Protein AF-A0A7C6PDA9-F1 (afdb_monomer)

Solvent-accessible surface area (backbone atoms only — not comparable to full-atom values): 6106 Å² total; per-residue (Å²): 134,85,78,78,79,72,59,86,49,81,89,54,72,70,43,47,36,70,55,48,56,48,51,52,52,51,43,54,51,52,50,42,50,53,52,50,42,38,64,73,62,80,42,56,64,84,80,45,45,65,60,51,52,50,44,51,53,52,53,59,53,45,53,63,38,48,73,34,16,44,62,87,69,69,59,66,72,59,48,54,53,50,51,53,52,50,52,52,52,50,51,51,40,54,51,52,51,52,52,44,52,53,64,72,74,107

Radius of gyration: 17.02 Å; Cα contacts (8 Å, |Δi|>4): 72; chains: 1; bounding box: 34×30×56 Å

Structure (mmCIF, N/CA/C/O backbone):
data_AF-A0A7C6PDA9-F1
#
_entry.id   AF-A0A7C6PDA9-F1
#
loop_
_atom_site.group_PDB
_atom_site.id
_atom_site.type_symbol
_atom_site.label_atom_id
_atom_site.label_alt_id
_atom_site.label_comp_id
_atom_site.label_asym_id
_atom_site.label_entity_id
_atom_site.label_seq_id
_atom_site.pdbx_PDB_ins_code
_atom_site.Cartn_x
_atom_site.Cartn_y
_atom_site.Cartn_z
_atom_site.occupancy
_atom_site.B_iso_or_equiv
_atom_site.auth_seq_id
_atom_site.auth_comp_id
_atom_site.auth_asym_id
_atom_site.auth_atom_id
_atom_site.pdbx_PDB_model_num
ATOM 1 N N . MET A 1 1 ? 16.599 -8.391 -31.539 1.00 40.00 1 MET A N 1
ATOM 2 C CA . MET A 1 1 ? 17.280 -8.622 -30.251 1.00 40.00 1 MET A CA 1
ATOM 3 C C . MET A 1 1 ? 16.289 -9.372 -29.381 1.00 40.00 1 MET A C 1
ATOM 5 O O . MET A 1 1 ? 15.285 -8.801 -28.984 1.00 40.00 1 MET A O 1
ATOM 9 N N . ASN A 1 2 ? 16.441 -10.694 -29.310 1.00 39.91 2 ASN A N 1
ATOM 10 C CA . ASN A 1 2 ? 15.470 -11.579 -28.675 1.00 39.91 2 ASN A CA 1
ATOM 11 C C . ASN A 1 2 ? 15.791 -11.590 -27.177 1.00 39.91 2 ASN A C 1
ATOM 13 O O . ASN A 1 2 ? 16.662 -12.345 -26.746 1.00 39.91 2 ASN A O 1
ATOM 17 N N . ASP A 1 3 ? 15.168 -10.695 -26.407 1.00 49.50 3 ASP A N 1
ATOM 18 C CA . ASP A 1 3 ? 15.272 -10.725 -24.950 1.00 49.50 3 ASP A CA 1
ATOM 19 C C . ASP A 1 3 ? 14.641 -12.030 -24.474 1.00 49.50 3 ASP A C 1
ATOM 21 O O . ASP A 1 3 ? 13.420 -12.169 -24.379 1.00 49.50 3 ASP A O 1
ATOM 25 N N . SER A 1 4 ? 15.486 -13.030 -24.223 1.00 55.69 4 SER A N 1
ATOM 26 C CA . SER A 1 4 ? 15.079 -14.279 -23.591 1.00 55.69 4 SER A CA 1
ATOM 27 C C . SER A 1 4 ? 14.707 -13.982 -22.137 1.00 55.69 4 SER A C 1
ATOM 29 O O . SER A 1 4 ? 15.483 -14.179 -21.207 1.00 55.69 4 SER A O 1
ATOM 31 N N . PHE A 1 5 ? 13.510 -13.428 -21.934 1.00 60.88 5 PHE A N 1
ATOM 32 C CA . PHE A 1 5 ? 12.961 -13.172 -20.614 1.00 60.88 5 PHE A CA 1
ATOM 33 C C . PHE A 1 5 ? 12.737 -14.511 -19.910 1.00 60.88 5 PHE A C 1
ATOM 35 O O . PHE A 1 5 ? 11.689 -15.151 -20.027 1.00 60.88 5 PHE A O 1
ATOM 42 N N . GLN A 1 6 ? 13.756 -14.962 -19.186 1.00 63.25 6 GLN A N 1
ATOM 43 C CA . GLN A 1 6 ? 13.636 -16.080 -18.273 1.00 63.25 6 GLN A CA 1
ATOM 44 C C . GLN A 1 6 ? 12.929 -15.577 -17.020 1.00 63.25 6 GLN A C 1
ATOM 46 O O . GLN A 1 6 ? 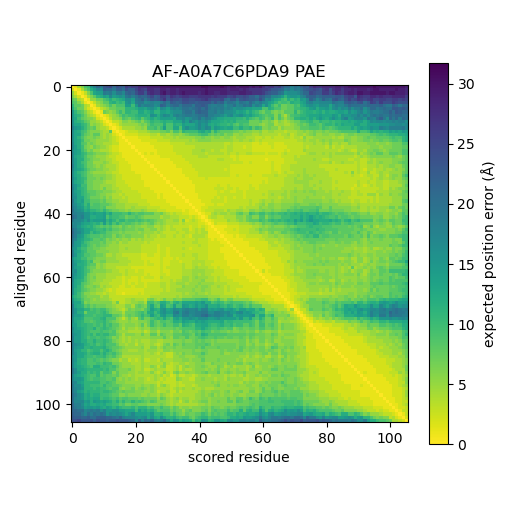13.487 -14.820 -16.227 1.00 63.25 6 GLN A O 1
ATOM 51 N N . ARG A 1 7 ? 11.666 -15.986 -16.866 1.00 64.81 7 ARG A N 1
ATOM 52 C CA . ARG A 1 7 ? 10.893 -15.736 -15.648 1.00 64.81 7 ARG A CA 1
ATOM 53 C C . ARG A 1 7 ? 11.652 -16.315 -14.452 1.00 64.81 7 ARG A C 1
ATOM 55 O O . ARG A 1 7 ? 11.885 -17.526 -14.457 1.00 64.81 7 ARG A O 1
ATOM 62 N N . PRO A 1 8 ? 11.981 -15.509 -13.426 1.00 69.25 8 PRO A N 1
ATOM 63 C CA . PRO A 1 8 ? 12.633 -16.029 -12.230 1.00 69.25 8 PRO A CA 1
ATOM 64 C C . PRO A 1 8 ? 11.781 -17.095 -11.528 1.00 69.25 8 PRO A C 1
ATOM 66 O O . PRO A 1 8 ? 12.324 -18.022 -10.937 1.00 69.25 8 PRO A O 1
ATOM 69 N N . ILE A 1 9 ? 10.447 -17.005 -11.629 1.00 73.94 9 ILE A N 1
ATOM 70 C CA . ILE A 1 9 ? 9.516 -17.972 -11.037 1.00 73.94 9 ILE A CA 1
ATOM 71 C C . ILE A 1 9 ? 8.524 -18.429 -12.115 1.00 73.94 9 ILE A C 1
ATOM 73 O O . ILE A 1 9 ? 7.590 -17.708 -12.467 1.00 73.94 9 ILE A O 1
ATOM 77 N N . ARG A 1 10 ? 8.712 -19.646 -12.649 1.00 73.06 10 ARG A N 1
ATOM 78 C CA . ARG A 1 10 ? 7.893 -20.190 -13.757 1.00 73.06 10 ARG A CA 1
ATOM 79 C C . ARG A 1 10 ? 6.406 -20.342 -13.423 1.00 73.06 10 ARG A C 1
ATOM 81 O O . ARG A 1 10 ? 5.584 -20.214 -14.324 1.00 73.06 10 ARG A O 1
ATOM 88 N N . PHE A 1 11 ? 6.072 -20.593 -12.157 1.00 74.94 11 PHE A N 1
ATOM 89 C CA . PHE A 1 11 ? 4.694 -20.823 -11.706 1.00 74.94 11 PHE A CA 1
ATOM 90 C C . PHE A 1 11 ? 3.888 -19.536 -11.491 1.00 74.94 11 PHE A C 1
ATOM 92 O O . PHE A 1 11 ? 2.666 -19.597 -11.388 1.00 74.94 11 PHE A O 1
ATOM 99 N N . LEU A 1 12 ? 4.541 -18.369 -11.432 1.00 75.75 12 LEU A N 1
ATOM 100 C CA . LEU A 1 12 ? 3.841 -17.098 -11.266 1.00 75.75 12 LEU A CA 1
ATOM 101 C C . LEU A 1 12 ? 3.441 -16.510 -12.626 1.00 75.75 12 LEU A C 1
ATOM 103 O O . LEU A 1 12 ? 4.233 -16.547 -13.582 1.00 75.75 12 LEU A O 1
ATOM 107 N N . PRO A 1 13 ? 2.240 -15.911 -12.729 1.00 77.19 13 PRO A N 1
ATOM 108 C CA . PRO A 1 13 ? 1.863 -15.171 -13.920 1.00 77.19 13 PRO A CA 1
ATOM 109 C C . PRO A 1 13 ? 2.813 -13.983 -14.106 1.00 77.19 13 PRO A C 1
ATOM 111 O O . PRO A 1 13 ? 3.243 -13.343 -13.143 1.00 77.19 13 PRO A O 1
ATOM 114 N N . SER A 1 14 ? 3.163 -13.693 -15.359 1.00 79.31 14 SER A N 1
ATOM 115 C CA . SER A 1 14 ? 3.900 -12.474 -15.686 1.00 79.31 14 SER A CA 1
ATOM 116 C C . SER A 1 14 ? 2.886 -11.360 -15.918 1.00 79.31 14 SER A C 1
ATOM 118 O O . SER A 1 14 ? 2.138 -11.379 -16.895 1.00 79.31 14 SER A O 1
ATOM 120 N N . LEU A 1 15 ? 2.818 -10.421 -14.977 1.00 83.19 15 LEU A N 1
ATOM 121 C CA . LEU A 1 15 ? 1.971 -9.236 -15.078 1.00 83.19 15 LEU A CA 1
ATOM 122 C C . LEU A 1 15 ? 2.773 -8.056 -15.627 1.00 83.19 15 LEU A C 1
ATOM 124 O O . LEU A 1 15 ? 4.001 -8.012 -15.527 1.00 83.19 15 LEU A O 1
ATOM 128 N N . LYS A 1 16 ? 2.077 -7.055 -16.175 1.00 84.62 16 LYS A N 1
ATOM 129 C CA . LYS A 1 16 ? 2.728 -5.797 -16.551 1.00 84.62 16 LYS A CA 1
ATOM 130 C C . LYS A 1 16 ? 3.254 -5.105 -15.294 1.00 84.62 16 LYS A C 1
ATOM 132 O O . LYS A 1 16 ? 2.504 -4.937 -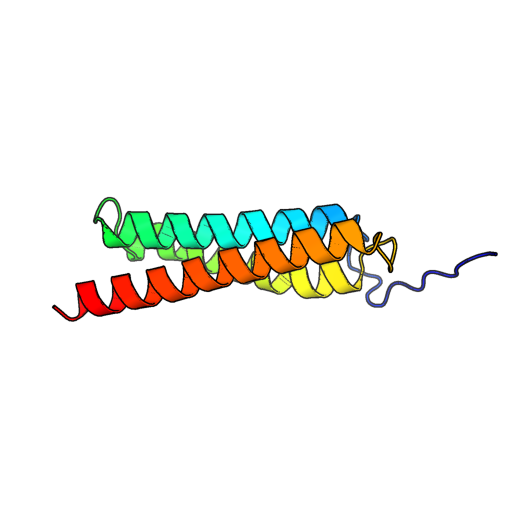14.333 1.00 84.62 16 LYS A O 1
ATOM 137 N N . LYS A 1 17 ? 4.506 -4.639 -15.305 1.00 82.69 17 LYS A N 1
ATOM 138 C CA . LYS A 1 17 ? 5.138 -3.994 -14.133 1.00 82.69 17 LYS A CA 1
ATOM 139 C C . LYS A 1 17 ? 4.329 -2.808 -13.600 1.00 82.69 17 LYS A C 1
ATOM 141 O O . LYS A 1 17 ? 4.115 -2.680 -12.398 1.00 82.69 17 LYS A O 1
ATOM 146 N N . LYS A 1 18 ? 3.765 -2.011 -14.513 1.00 83.25 18 LYS A N 1
ATOM 147 C CA . LYS A 1 18 ? 2.836 -0.910 -14.210 1.00 83.25 18 LYS A CA 1
ATOM 148 C C . LYS A 1 18 ? 1.580 -1.371 -13.460 1.00 83.25 18 LYS A C 1
ATOM 150 O O . LYS A 1 18 ? 1.137 -0.687 -12.544 1.00 83.25 18 LYS A O 1
ATOM 155 N N . THR A 1 19 ? 1.036 -2.538 -13.807 1.00 87.19 19 THR A N 1
ATOM 156 C CA . THR A 1 19 ? -0.112 -3.133 -13.109 1.00 87.19 19 THR A CA 1
ATOM 157 C C . THR A 1 19 ? 0.263 -3.529 -11.687 1.00 87.19 19 THR A C 1
ATOM 159 O O . THR A 1 19 ? -0.466 -3.193 -10.763 1.00 87.19 19 THR A O 1
ATOM 162 N N . VAL A 1 20 ? 1.420 -4.170 -11.487 1.00 87.56 20 VAL A N 1
ATOM 163 C CA . VAL A 1 20 ? 1.873 -4.573 -10.143 1.00 87.56 20 VAL A CA 1
ATOM 164 C C . VAL A 1 20 ? 2.110 -3.354 -9.244 1.00 87.56 20 VAL A C 1
ATOM 166 O O . VAL A 1 20 ? 1.684 -3.343 -8.095 1.00 87.56 20 VAL A O 1
ATOM 169 N N . ILE A 1 21 ? 2.703 -2.285 -9.781 1.00 86.75 21 ILE A N 1
ATOM 170 C CA . ILE A 1 21 ? 2.852 -0.998 -9.079 1.00 86.75 21 ILE A CA 1
ATOM 171 C C . ILE A 1 21 ? 1.490 -0.388 -8.713 1.00 86.75 21 ILE A C 1
ATOM 173 O O . ILE A 1 21 ? 1.328 0.161 -7.622 1.00 86.75 21 ILE A O 1
ATOM 177 N N . GLY A 1 22 ? 0.507 -0.470 -9.612 1.00 87.69 22 GLY A N 1
ATOM 178 C CA . GLY A 1 22 ? -0.862 -0.039 -9.328 1.00 87.69 22 GLY A CA 1
ATOM 179 C C . GLY A 1 22 ? -1.483 -0.832 -8.177 1.00 87.69 22 GLY A C 1
ATOM 180 O O . GLY A 1 22 ? -2.059 -0.242 -7.269 1.00 87.69 22 GLY A O 1
ATOM 181 N N . LEU A 1 23 ? -1.289 -2.153 -8.157 1.00 89.62 23 LEU A N 1
ATOM 182 C CA . LEU A 1 23 ? -1.755 -3.008 -7.064 1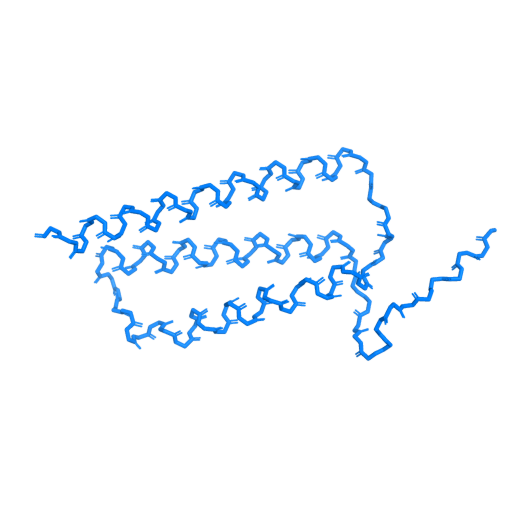.00 89.62 23 LEU A CA 1
ATOM 183 C C . LEU A 1 23 ? -1.091 -2.649 -5.727 1.00 89.62 23 LEU A C 1
ATOM 185 O O . LEU A 1 23 ? -1.784 -2.619 -4.714 1.00 89.62 23 LEU A O 1
ATOM 189 N N . PHE A 1 24 ? 0.200 -2.293 -5.716 1.00 87.75 24 PHE A N 1
ATOM 190 C CA . PHE A 1 24 ? 0.860 -1.790 -4.503 1.00 87.75 24 PHE A CA 1
ATOM 191 C C . PHE A 1 24 ? 0.160 -0.548 -3.944 1.00 87.75 24 PHE A C 1
ATOM 193 O O . PHE A 1 24 ? -0.074 -0.469 -2.741 1.00 87.75 24 PHE A O 1
ATOM 200 N N . HIS A 1 25 ? -0.224 0.398 -4.805 1.00 89.06 25 HIS A N 1
ATOM 201 C CA . HIS A 1 25 ? -0.964 1.582 -4.366 1.00 89.06 25 HIS A CA 1
ATOM 202 C C . HIS A 1 25 ? -2.319 1.217 -3.769 1.00 89.06 25 HIS A C 1
ATOM 204 O O . HIS A 1 25 ? -2.663 1.716 -2.703 1.00 89.06 25 HIS A O 1
ATOM 210 N N . VAL A 1 26 ? -3.072 0.337 -4.434 1.00 91.75 26 VAL A N 1
ATOM 211 C CA . VAL A 1 26 ? -4.387 -0.107 -3.952 1.00 91.75 26 VAL A CA 1
ATOM 212 C C . VAL A 1 26 ? -4.266 -0.764 -2.577 1.00 91.75 26 VAL A C 1
ATOM 214 O O . VAL A 1 26 ? -5.039 -0.434 -1.684 1.00 91.75 26 VAL A O 1
ATOM 217 N N . VAL A 1 27 ? -3.268 -1.630 -2.376 1.00 92.00 27 VAL A N 1
ATOM 218 C CA . VAL A 1 27 ? -3.009 -2.285 -1.084 1.00 92.00 27 VAL A CA 1
ATOM 219 C C . VAL A 1 27 ? -2.674 -1.264 0.005 1.00 92.00 27 VAL A C 1
ATOM 221 O O . VAL A 1 27 ? -3.259 -1.319 1.084 1.00 92.00 27 VAL A O 1
ATOM 224 N N . ILE A 1 28 ? -1.781 -0.306 -0.269 1.00 89.69 28 ILE A N 1
ATOM 225 C CA . ILE A 1 28 ? -1.411 0.723 0.715 1.00 89.69 28 ILE A CA 1
ATOM 226 C C . ILE A 1 28 ? -2.631 1.570 1.099 1.00 89.69 28 ILE A C 1
ATOM 228 O O . ILE A 1 28 ? -2.884 1.778 2.284 1.00 89.69 28 ILE A O 1
ATOM 232 N N . TRP A 1 29 ? -3.427 2.014 0.124 1.00 91.25 29 TRP A N 1
ATOM 233 C CA . TRP A 1 29 ? -4.637 2.793 0.395 1.00 91.25 29 TRP A CA 1
ATOM 234 C C . TRP A 1 29 ? -5.702 1.994 1.146 1.00 91.25 29 TRP A C 1
ATOM 236 O O . TRP A 1 29 ? -6.319 2.530 2.063 1.00 91.25 29 TRP A O 1
ATOM 246 N N . ALA A 1 30 ? -5.883 0.712 0.820 1.00 91.31 30 ALA A N 1
ATOM 247 C CA . ALA A 1 30 ? -6.789 -0.165 1.554 1.00 91.31 30 ALA A CA 1
ATOM 248 C C . ALA A 1 30 ? -6.385 -0.281 3.034 1.00 91.31 30 ALA A C 1
ATOM 250 O O . ALA A 1 30 ? -7.246 -0.198 3.910 1.00 91.31 30 ALA A O 1
ATOM 251 N N . LEU A 1 31 ? -5.083 -0.394 3.325 1.00 89.88 31 LEU A N 1
ATOM 252 C CA . LEU A 1 31 ? -4.572 -0.394 4.699 1.00 89.88 31 LEU A CA 1
ATOM 253 C C . LEU A 1 31 ? -4.820 0.945 5.405 1.00 89.88 31 LEU A C 1
ATOM 255 O O . LEU A 1 31 ? -5.318 0.944 6.528 1.00 89.88 31 LEU A O 1
ATOM 259 N N . ILE A 1 32 ? -4.535 2.076 4.748 1.00 89.69 32 ILE A N 1
ATOM 260 C CA . ILE A 1 32 ? -4.782 3.416 5.310 1.00 89.69 32 ILE A CA 1
ATOM 261 C C . ILE A 1 32 ? -6.259 3.578 5.683 1.00 89.69 32 ILE A C 1
ATOM 263 O O . ILE A 1 32 ? -6.568 3.963 6.808 1.00 89.69 32 ILE A O 1
ATOM 267 N N . VAL A 1 33 ? -7.171 3.255 4.762 1.00 90.81 33 VAL A N 1
ATOM 268 C CA . VAL A 1 33 ? -8.620 3.354 4.989 1.00 90.81 33 VAL A CA 1
ATOM 269 C C . VAL A 1 33 ? -9.051 2.425 6.120 1.00 90.81 33 VAL A C 1
ATOM 271 O O . VAL A 1 33 ? -9.784 2.839 7.012 1.00 90.81 33 VAL A O 1
ATOM 274 N N . SER A 1 34 ? -8.560 1.187 6.132 1.00 88.25 34 SER A N 1
ATOM 275 C CA . SER A 1 34 ? -8.883 0.216 7.176 1.00 88.25 34 SER A CA 1
ATOM 276 C C . SER A 1 34 ? -8.458 0.694 8.572 1.00 88.25 34 SER A C 1
ATOM 278 O O . SER A 1 34 ? -9.241 0.604 9.522 1.00 88.25 34 SER A O 1
ATOM 280 N N . ILE A 1 35 ? -7.252 1.258 8.698 1.00 87.19 35 ILE A N 1
ATOM 281 C CA . ILE A 1 35 ? -6.757 1.847 9.949 1.00 87.19 35 ILE A CA 1
ATOM 282 C C . ILE A 1 35 ? -7.605 3.058 10.336 1.00 87.19 35 ILE A C 1
ATOM 284 O O . ILE A 1 35 ? -8.063 3.131 11.473 1.00 87.19 35 ILE A O 1
ATOM 288 N N . ALA A 1 36 ? -7.872 3.964 9.393 1.00 87.25 36 ALA A N 1
ATOM 289 C CA . ALA A 1 36 ? -8.645 5.175 9.643 1.00 87.25 36 ALA A CA 1
ATOM 290 C C . ALA A 1 36 ? -10.055 4.863 10.161 1.00 87.25 36 ALA A C 1
ATOM 292 O O . ALA A 1 36 ? -10.448 5.396 11.193 1.00 87.25 36 ALA A O 1
ATOM 293 N N . ILE A 1 37 ? -10.787 3.959 9.497 1.00 89.12 37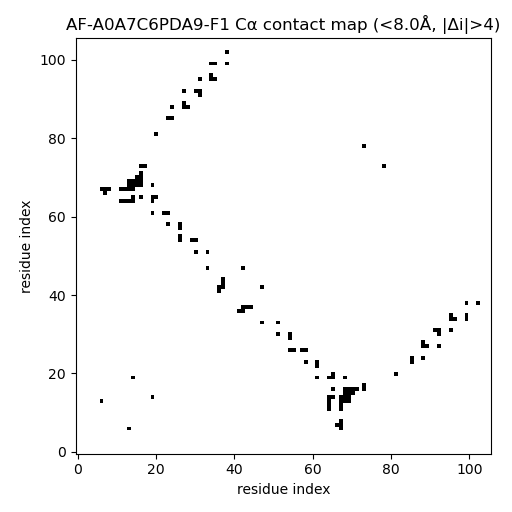 ILE A N 1
ATOM 294 C CA . ILE A 1 37 ? -12.151 3.567 9.888 1.00 89.12 37 ILE A CA 1
ATOM 295 C C . ILE A 1 37 ? -12.158 2.903 11.279 1.00 89.12 37 ILE A C 1
ATOM 297 O O . ILE A 1 37 ? -13.076 3.123 12.071 1.00 89.12 37 ILE A O 1
ATOM 301 N N . THR A 1 38 ? -11.117 2.133 11.606 1.00 86.75 38 THR A N 1
ATOM 302 C CA . THR A 1 38 ? -10.967 1.536 12.943 1.00 86.75 38 THR A CA 1
ATOM 303 C C . THR A 1 38 ? -10.662 2.590 14.003 1.00 86.75 38 THR A C 1
ATOM 305 O O . THR A 1 38 ? -11.193 2.522 15.107 1.00 86.75 38 THR A O 1
ATOM 308 N N . ALA A 1 39 ? -9.823 3.574 13.677 1.00 84.69 39 ALA A N 1
ATOM 309 C CA . ALA A 1 39 ? -9.436 4.643 14.592 1.00 84.69 39 ALA A CA 1
ATOM 310 C C . ALA A 1 39 ? -10.612 5.566 14.948 1.00 84.69 39 ALA A C 1
ATOM 312 O O . ALA A 1 39 ? -10.727 5.981 16.095 1.00 84.69 39 ALA A O 1
ATOM 313 N N . ILE A 1 40 ? -11.515 5.841 14.000 1.00 86.50 40 ILE A N 1
ATOM 314 C CA . ILE A 1 40 ? -12.733 6.638 14.242 1.00 86.50 40 ILE A CA 1
ATOM 315 C C . ILE A 1 40 ? -13.878 5.833 14.880 1.00 86.50 40 ILE A C 1
ATOM 317 O O . ILE A 1 40 ? -14.963 6.370 15.081 1.00 86.50 40 ILE A O 1
ATOM 321 N N . GLY A 1 41 ? -13.672 4.543 15.166 1.00 83.31 41 GLY A N 1
ATOM 322 C CA . GLY A 1 41 ? -14.659 3.698 15.842 1.00 83.31 41 GLY A CA 1
ATOM 323 C C . GLY A 1 41 ? -15.852 3.263 14.984 1.00 83.31 41 GLY A C 1
ATOM 324 O O . GLY A 1 41 ? -16.823 2.746 15.527 1.00 83.31 41 GLY A O 1
ATOM 325 N N . VAL A 1 42 ? -15.798 3.429 13.656 1.00 87.12 42 VAL A N 1
ATOM 326 C CA . VAL A 1 42 ? -16.873 2.975 12.748 1.00 87.12 42 VAL A CA 1
ATOM 327 C C . VAL A 1 42 ? -16.940 1.444 12.677 1.00 87.12 42 VAL A C 1
ATOM 329 O O . VAL A 1 42 ? -18.011 0.875 12.492 1.00 87.12 42 VAL A O 1
ATOM 332 N N . THR A 1 43 ? -15.805 0.764 12.845 1.00 85.75 43 THR A N 1
ATOM 333 C CA . THR A 1 43 ? -15.721 -0.699 12.985 1.00 85.75 43 THR A CA 1
ATOM 334 C C . THR A 1 43 ? -14.647 -1.052 14.005 1.00 85.75 43 THR A C 1
ATOM 336 O O . THR A 1 43 ? -13.718 -0.278 14.239 1.00 85.75 43 THR A O 1
ATOM 339 N N . THR A 1 44 ? -14.737 -2.241 14.596 1.00 85.12 44 THR A N 1
ATOM 340 C CA . THR A 1 44 ? -13.702 -2.761 15.494 1.00 85.12 44 THR A CA 1
ATOM 341 C C . THR A 1 44 ? -12.661 -3.580 14.734 1.00 85.12 44 THR A C 1
ATOM 343 O O . THR A 1 44 ? -12.936 -4.161 13.684 1.00 85.12 44 THR A O 1
ATOM 346 N N . TYR A 1 45 ? -11.446 -3.675 15.284 1.00 82.44 45 TYR A N 1
ATOM 347 C CA . TYR A 1 45 ? -10.384 -4.494 14.687 1.00 82.44 45 TYR A CA 1
ATOM 348 C C . TYR A 1 45 ? -10.829 -5.948 14.466 1.00 82.44 45 TYR A C 1
ATOM 350 O O . TYR A 1 45 ? -10.516 -6.532 13.436 1.00 82.44 45 TYR A O 1
ATOM 358 N N . ASP A 1 46 ? -11.618 -6.520 15.379 1.00 87.50 46 ASP A N 1
ATOM 359 C CA . ASP A 1 46 ? -12.087 -7.901 15.254 1.00 87.50 46 ASP A CA 1
ATOM 360 C C . ASP A 1 46 ? -12.970 -8.148 14.027 1.00 87.50 46 ASP A C 1
ATOM 362 O O . ASP A 1 46 ? -12.937 -9.245 13.466 1.00 87.50 46 ASP A O 1
ATOM 366 N N . GLN A 1 47 ? -13.709 -7.134 13.575 1.00 87.12 47 GLN A N 1
ATOM 367 C CA . GLN A 1 47 ? -14.567 -7.227 12.393 1.00 87.12 47 GLN A CA 1
ATOM 368 C C . GLN A 1 47 ? -13.764 -7.172 11.089 1.00 87.12 47 GLN A C 1
ATOM 370 O O . GLN A 1 47 ? -14.127 -7.814 10.106 1.00 87.12 47 GLN A O 1
ATOM 375 N N . ILE A 1 48 ? -12.649 -6.440 11.079 1.00 88.00 48 ILE A N 1
ATOM 376 C CA . ILE A 1 48 ? -11.846 -6.202 9.871 1.00 88.00 48 ILE A CA 1
ATOM 377 C C . ILE A 1 48 ? -10.516 -6.959 9.848 1.00 88.00 48 ILE A C 1
ATOM 379 O O . ILE A 1 48 ? -9.816 -6.911 8.836 1.00 88.00 48 ILE A O 1
ATOM 383 N N . LYS A 1 49 ? -10.155 -7.681 10.920 1.00 86.94 49 LYS A N 1
ATOM 384 C CA . LYS A 1 49 ? -8.864 -8.378 11.034 1.00 86.94 49 LYS A CA 1
ATOM 385 C C . LYS A 1 49 ? -8.602 -9.288 9.844 1.00 86.94 49 LYS A C 1
ATOM 387 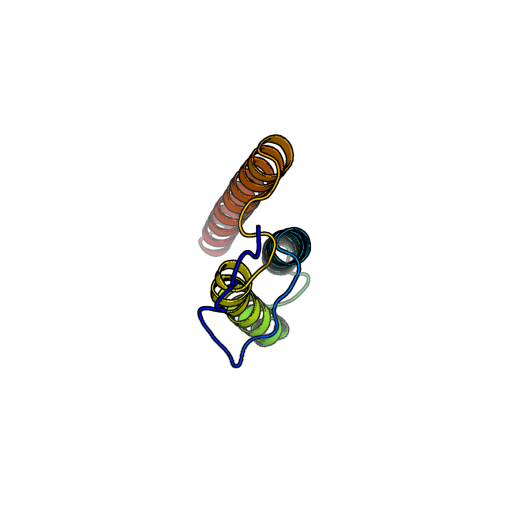O O . LYS A 1 49 ? -7.508 -9.265 9.298 1.00 86.94 49 LYS A O 1
ATOM 392 N N . ILE A 1 50 ? -9.610 -10.039 9.391 1.00 88.19 50 ILE A N 1
ATOM 393 C CA . ILE A 1 50 ? -9.481 -10.956 8.250 1.00 88.19 50 ILE A CA 1
ATOM 394 C C . ILE A 1 50 ? -9.135 -10.174 6.979 1.00 88.19 50 ILE A C 1
ATOM 396 O O . ILE A 1 50 ? -8.215 -10.549 6.259 1.00 88.19 50 ILE A O 1
ATOM 400 N N . ILE A 1 51 ? -9.819 -9.054 6.733 1.00 88.19 51 ILE A N 1
ATOM 401 C CA . ILE A 1 51 ? -9.566 -8.192 5.572 1.00 88.19 51 ILE A CA 1
ATOM 402 C C . ILE A 1 51 ? -8.152 -7.607 5.643 1.00 88.19 51 ILE A C 1
ATOM 404 O O . ILE A 1 51 ? -7.442 -7.609 4.637 1.00 88.19 51 ILE A O 1
ATOM 408 N N . GLN A 1 52 ? -7.704 -7.160 6.820 1.00 86.06 52 GLN A N 1
ATOM 409 C CA . GLN A 1 52 ? -6.333 -6.678 7.000 1.00 86.06 52 GLN A CA 1
ATOM 410 C C . GLN A 1 52 ? -5.299 -7.776 6.743 1.00 86.06 52 GLN A C 1
ATOM 412 O O . GLN A 1 52 ? -4.361 -7.552 5.983 1.00 86.06 52 GLN A O 1
ATOM 417 N N . TRP A 1 53 ? -5.488 -8.973 7.301 1.00 89.88 53 TRP A N 1
ATOM 418 C CA . TRP A 1 53 ? -4.596 -10.114 7.078 1.00 89.88 53 TRP A CA 1
ATOM 419 C C . TRP A 1 53 ? -4.518 -10.515 5.604 1.00 89.88 53 TRP A C 1
ATOM 421 O O . TRP A 1 53 ? -3.420 -10.710 5.083 1.00 89.88 53 TRP A O 1
ATOM 431 N N . ILE A 1 54 ? -5.656 -10.568 4.904 1.00 90.75 54 ILE A N 1
ATOM 432 C CA . ILE A 1 54 ? -5.694 -10.804 3.455 1.00 90.75 54 ILE A CA 1
ATOM 433 C C . ILE A 1 54 ? -4.932 -9.697 2.723 1.00 90.75 54 ILE A C 1
ATOM 435 O O . ILE A 1 54 ? -4.132 -9.989 1.841 1.00 90.75 54 ILE A O 1
ATOM 439 N N . THR A 1 55 ? -5.124 -8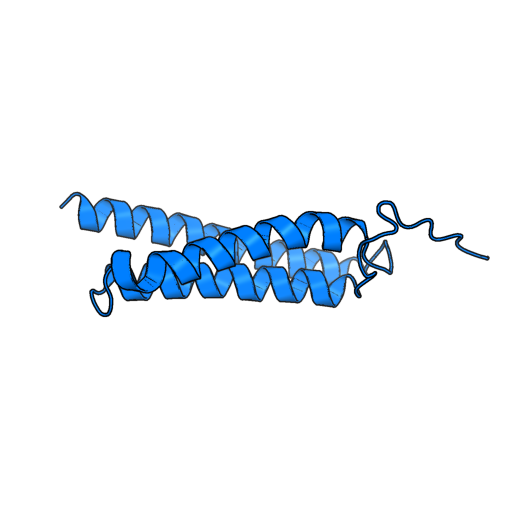.436 3.110 1.00 89.94 55 THR A N 1
ATOM 440 C CA . THR A 1 55 ? -4.446 -7.290 2.487 1.00 89.94 55 THR A CA 1
ATOM 441 C C . THR A 1 55 ? -2.927 -7.367 2.666 1.00 89.94 55 THR A C 1
ATOM 443 O O . THR A 1 55 ? -2.190 -7.146 1.704 1.00 89.94 55 THR A O 1
ATOM 446 N N . PHE A 1 56 ? -2.442 -7.759 3.849 1.00 88.25 56 PHE A N 1
ATOM 447 C CA . PHE A 1 56 ? -1.019 -8.018 4.087 1.00 88.25 56 PHE A CA 1
ATOM 448 C C . PHE A 1 56 ? -0.488 -9.170 3.233 1.00 88.25 56 PHE A C 1
ATOM 450 O O . PHE A 1 56 ? 0.575 -9.043 2.626 1.00 88.25 56 PHE A O 1
ATOM 457 N N . LEU A 1 57 ? -1.233 -10.274 3.145 1.00 90.00 57 LEU A N 1
ATOM 458 C CA . LEU A 1 57 ? -0.841 -11.443 2.360 1.00 90.00 57 LEU A CA 1
ATOM 459 C C . LEU A 1 57 ? -0.783 -11.116 0.861 1.00 90.00 57 LEU A C 1
ATOM 461 O O . LEU A 1 57 ? 0.184 -11.466 0.185 1.00 90.00 57 LEU A O 1
ATOM 465 N N . VAL A 1 58 ? -1.762 -10.365 0.351 1.00 90.38 58 VAL A N 1
ATOM 466 C CA . VAL A 1 58 ? -1.751 -9.826 -1.014 1.00 90.38 58 VAL A CA 1
ATOM 467 C C . VAL A 1 58 ? -0.545 -8.911 -1.212 1.00 90.38 58 VAL A C 1
ATOM 469 O O . VAL A 1 58 ? 0.185 -9.085 -2.184 1.00 90.38 58 VAL A O 1
ATOM 472 N N . GLY A 1 59 ? -0.280 -7.989 -0.283 1.00 87.94 59 GLY A N 1
ATOM 473 C CA . GLY A 1 59 ? 0.891 -7.111 -0.327 1.00 87.94 59 GLY A CA 1
ATOM 474 C C . GLY A 1 59 ? 2.214 -7.877 -0.408 1.00 87.94 59 GLY A C 1
ATOM 475 O O . GLY A 1 59 ? 3.066 -7.549 -1.233 1.00 87.94 59 GLY A O 1
ATOM 476 N N . ALA A 1 60 ? 2.361 -8.945 0.377 1.00 88.19 60 ALA A N 1
ATOM 477 C CA . ALA A 1 60 ? 3.532 -9.815 0.334 1.00 88.19 60 ALA A CA 1
ATOM 478 C C . ALA A 1 60 ? 3.675 -10.532 -1.021 1.00 88.19 60 ALA A C 1
ATOM 480 O O . ALA A 1 60 ? 4.778 -10.607 -1.561 1.00 88.19 60 ALA A O 1
ATOM 481 N N . LEU A 1 61 ? 2.568 -10.999 -1.612 1.00 88.19 61 LEU A N 1
ATOM 482 C CA . LEU A 1 61 ? 2.550 -11.644 -2.933 1.00 88.19 61 LEU A CA 1
ATOM 483 C C . LEU A 1 61 ? 2.862 -10.681 -4.089 1.00 88.19 61 LEU A C 1
ATOM 485 O O . LEU A 1 61 ? 3.335 -11.119 -5.141 1.00 88.19 61 LEU A O 1
ATOM 489 N N . LEU A 1 62 ? 2.651 -9.373 -3.917 1.00 87.50 62 LEU A N 1
ATOM 490 C CA . LEU A 1 62 ? 2.998 -8.387 -4.943 1.00 87.50 62 LEU A CA 1
ATOM 491 C C . LEU A 1 62 ? 4.508 -8.278 -5.177 1.00 87.50 62 LEU A C 1
ATOM 493 O O . LEU A 1 62 ? 4.918 -7.968 -6.295 1.00 87.50 62 LEU A O 1
ATOM 497 N N . LEU A 1 63 ? 5.343 -8.572 -4.176 1.00 84.44 63 LEU A N 1
ATOM 498 C CA . LEU A 1 63 ? 6.801 -8.533 -4.310 1.00 84.44 63 LEU A CA 1
ATOM 499 C C . LEU A 1 63 ? 7.331 -9.559 -5.337 1.00 84.44 63 LEU A C 1
ATOM 501 O O . LEU A 1 63 ? 7.977 -9.143 -6.305 1.00 84.44 63 LEU A O 1
ATOM 505 N N . PRO A 1 64 ? 7.045 -10.873 -5.226 1.00 85.12 64 PRO A N 1
ATOM 506 C CA . PRO A 1 64 ? 7.472 -11.835 -6.237 1.00 85.12 64 PRO A CA 1
ATOM 507 C C . PRO A 1 64 ? 6.787 -11.598 -7.594 1.00 85.12 64 PRO A C 1
ATOM 509 O O . PRO A 1 64 ? 7.417 -11.799 -8.633 1.00 85.12 64 PRO A O 1
ATOM 512 N N . LEU A 1 65 ? 5.546 -11.091 -7.623 1.00 85.00 65 LEU A N 1
ATOM 513 C CA . LEU A 1 65 ? 4.886 -10.666 -8.868 1.00 85.00 65 LEU A CA 1
ATOM 514 C C . LEU A 1 65 ? 5.624 -9.505 -9.547 1.00 85.00 65 LEU A C 1
ATOM 516 O O . LEU A 1 65 ? 5.752 -9.492 -10.770 1.00 85.00 65 LEU A O 1
ATOM 520 N N . PHE A 1 66 ? 6.147 -8.553 -8.774 1.00 83.50 66 PHE A N 1
ATOM 521 C CA . PHE A 1 66 ? 6.938 -7.437 -9.286 1.00 83.50 66 PHE A CA 1
ATOM 522 C C . PHE A 1 66 ? 8.267 -7.919 -9.866 1.00 83.50 66 PHE A C 1
ATOM 524 O O . PHE A 1 66 ? 8.646 -7.496 -10.959 1.00 83.50 66 PHE A O 1
ATOM 531 N N . MET A 1 67 ? 8.942 -8.853 -9.193 1.00 80.75 67 MET A N 1
ATOM 532 C CA . MET A 1 67 ? 10.164 -9.483 -9.709 1.00 80.75 67 MET A CA 1
ATOM 533 C C . MET A 1 67 ? 9.921 -10.255 -11.014 1.00 80.75 67 MET A C 1
ATOM 535 O O . MET A 1 67 ? 10.803 -10.308 -11.868 1.00 80.75 67 MET A O 1
ATOM 539 N N . ASN A 1 68 ? 8.723 -10.821 -11.187 1.00 84.12 68 ASN A N 1
ATOM 540 C CA . ASN A 1 68 ? 8.327 -11.595 -12.367 1.00 84.12 68 ASN A CA 1
ATOM 541 C C . ASN A 1 68 ? 7.639 -10.756 -13.470 1.00 84.12 68 ASN A C 1
ATOM 543 O O . ASN A 1 68 ? 7.149 -11.300 -14.469 1.00 84.12 68 ASN A O 1
ATOM 547 N N . SER A 1 69 ? 7.555 -9.436 -13.284 1.00 80.00 69 SER A N 1
ATOM 548 C CA . SER A 1 69 ? 6.816 -8.535 -14.170 1.00 80.00 69 SER A CA 1
ATOM 549 C C . SER A 1 69 ? 7.634 -8.053 -15.372 1.00 80.00 69 SER A C 1
ATOM 551 O O . SER A 1 69 ? 8.856 -7.922 -15.302 1.00 80.00 69 SER A O 1
ATOM 553 N N . HIS A 1 70 ? 6.942 -7.772 -16.481 1.00 75.00 70 HIS A N 1
ATOM 554 C CA . HIS A 1 70 ? 7.541 -7.314 -17.741 1.00 75.00 70 HIS A CA 1
ATOM 555 C C . HIS A 1 70 ? 6.887 -6.002 -18.228 1.00 75.00 70 HIS A C 1
ATOM 557 O O . HIS A 1 70 ? 5.689 -5.807 -17.993 1.00 75.00 70 HIS A O 1
ATOM 563 N N . PRO A 1 71 ? 7.597 -5.091 -18.921 1.00 76.25 71 PRO A N 1
ATOM 564 C CA . PRO A 1 71 ? 9.048 -5.056 -19.136 1.00 76.25 71 PRO A CA 1
ATOM 565 C C . PRO A 1 71 ? 9.831 -4.893 -17.830 1.00 76.25 71 PRO A C 1
ATOM 567 O O . PRO A 1 71 ? 9.325 -4.334 -16.853 1.00 76.25 71 PRO A O 1
ATOM 570 N N . ARG A 1 72 ? 11.065 -5.420 -17.810 1.00 69.25 72 ARG A N 1
ATOM 571 C CA . ARG A 1 72 ? 11.956 -5.341 -16.639 1.00 69.25 72 ARG A CA 1
ATOM 572 C C . ARG A 1 72 ? 12.252 -3.887 -16.278 1.00 69.25 72 ARG A C 1
ATOM 574 O O . ARG A 1 72 ? 12.327 -3.552 -15.095 1.00 69.25 72 ARG A O 1
ATOM 581 N N . GLU A 1 73 ? 12.329 -3.034 -17.290 1.00 75.19 73 GLU A N 1
ATOM 582 C CA . GLU A 1 73 ? 12.540 -1.601 -17.169 1.00 75.19 73 GLU A CA 1
ATOM 583 C C . GLU A 1 73 ? 11.276 -0.853 -17.588 1.00 75.19 73 GLU A C 1
ATOM 585 O O . GLU A 1 73 ? 10.677 -1.117 -18.630 1.00 75.19 73 GLU A O 1
ATOM 590 N N . LEU A 1 74 ? 10.841 0.060 -16.724 1.00 79.62 74 LEU A N 1
ATOM 591 C CA . LEU A 1 74 ? 9.829 1.055 -17.052 1.00 79.62 74 LEU A CA 1
ATOM 592 C C . LEU A 1 74 ? 10.548 2.365 -17.396 1.00 79.62 74 LEU A C 1
ATOM 594 O O . LEU A 1 74 ? 11.666 2.577 -16.922 1.00 79.62 74 LEU A O 1
ATOM 598 N N . PRO A 1 75 ? 9.914 3.272 -18.155 1.00 85.75 75 PRO A N 1
ATOM 599 C CA . PRO A 1 75 ? 10.475 4.594 -18.396 1.00 85.75 75 PRO A CA 1
ATOM 600 C C . PRO A 1 75 ? 10.811 5.291 -17.073 1.00 85.75 75 PRO A C 1
ATOM 602 O O . PRO A 1 75 ? 10.000 5.284 -16.144 1.00 85.75 75 PRO A O 1
ATOM 605 N N . GLU A 1 76 ? 11.972 5.941 -16.991 1.00 84.44 76 GLU A N 1
ATOM 606 C CA . GLU A 1 76 ? 12.478 6.561 -15.757 1.00 84.44 76 GLU A CA 1
ATOM 607 C C . GLU A 1 76 ? 11.463 7.523 -15.117 1.00 84.44 76 GLU A C 1
ATOM 609 O O . GLU A 1 76 ? 11.241 7.509 -13.906 1.00 84.44 76 GLU A O 1
ATOM 614 N N . LYS A 1 77 ? 10.751 8.299 -15.945 1.00 84.75 77 LYS A N 1
ATOM 615 C CA . LYS A 1 77 ? 9.681 9.205 -15.501 1.00 84.75 77 LYS A CA 1
ATOM 616 C C . LYS A 1 77 ? 8.526 8.468 -14.813 1.00 84.75 77 LYS A C 1
ATOM 618 O O . LYS A 1 77 ? 7.978 8.975 -13.833 1.00 84.75 77 LYS A O 1
ATOM 623 N N . GLU A 1 78 ? 8.144 7.290 -15.312 1.00 81.56 78 GLU A N 1
ATOM 624 C CA . GLU A 1 78 ? 7.087 6.472 -14.708 1.00 81.56 78 GLU A CA 1
ATOM 625 C C . GLU A 1 78 ? 7.556 5.844 -13.393 1.00 81.56 78 GLU A C 1
ATOM 627 O O . GLU A 1 78 ? 6.813 5.884 -12.412 1.00 81.56 78 GLU A O 1
ATOM 632 N N . ILE A 1 79 ? 8.796 5.340 -13.346 1.00 81.75 79 ILE A N 1
ATOM 633 C CA . ILE A 1 79 ? 9.399 4.795 -12.121 1.00 81.75 79 ILE A CA 1
ATOM 634 C C . ILE A 1 79 ? 9.479 5.878 -11.053 1.00 81.75 79 ILE A C 1
ATOM 636 O O . ILE A 1 79 ? 8.969 5.685 -9.957 1.00 81.75 79 ILE A O 1
ATOM 640 N N . ARG A 1 80 ? 10.052 7.042 -11.371 1.00 85.56 80 ARG A N 1
ATOM 641 C CA . ARG A 1 80 ? 10.207 8.144 -10.416 1.00 85.56 80 ARG A CA 1
ATOM 642 C C . ARG A 1 80 ? 8.863 8.575 -9.835 1.00 85.56 80 ARG A C 1
ATOM 644 O O . ARG A 1 80 ? 8.745 8.731 -8.623 1.00 85.56 80 ARG A O 1
ATOM 651 N N . ARG A 1 81 ? 7.837 8.725 -10.681 1.00 85.44 81 ARG A N 1
ATOM 652 C CA . ARG A 1 81 ? 6.481 9.071 -10.231 1.00 85.44 81 ARG A CA 1
ATOM 653 C C . ARG A 1 81 ? 5.896 7.992 -9.318 1.00 85.44 81 ARG A C 1
ATOM 655 O O . ARG A 1 81 ? 5.342 8.328 -8.276 1.00 85.44 81 ARG A O 1
ATOM 662 N N . ALA A 1 82 ? 6.024 6.722 -9.698 1.00 82.69 82 ALA A N 1
ATOM 663 C CA . ALA A 1 82 ? 5.545 5.600 -8.901 1.00 82.69 82 ALA A CA 1
ATOM 664 C C . ALA A 1 82 ? 6.258 5.512 -7.546 1.00 82.69 82 ALA A C 1
ATOM 666 O O . ALA A 1 82 ? 5.594 5.377 -6.526 1.00 82.69 82 ALA A O 1
ATOM 667 N N . THR A 1 83 ? 7.584 5.647 -7.524 1.00 83.12 83 THR A N 1
ATOM 668 C CA . THR A 1 83 ? 8.392 5.615 -6.302 1.00 83.12 83 THR A CA 1
ATOM 669 C C . THR A 1 83 ? 8.014 6.750 -5.361 1.00 83.12 83 THR A C 1
ATOM 671 O O . THR A 1 83 ? 7.747 6.485 -4.196 1.00 83.12 83 THR A O 1
ATOM 674 N N . ILE A 1 84 ? 7.920 7.993 -5.851 1.00 86.69 84 ILE A N 1
ATOM 675 C CA . ILE A 1 84 ? 7.491 9.134 -5.023 1.00 86.69 84 ILE A CA 1
ATOM 676 C C . ILE A 1 84 ? 6.111 8.859 -4.425 1.00 86.69 84 ILE A C 1
ATOM 678 O O . ILE A 1 84 ? 5.910 9.023 -3.227 1.00 86.69 84 ILE A O 1
ATOM 682 N N . SER A 1 85 ? 5.174 8.393 -5.248 1.00 85.12 85 SER A N 1
ATOM 683 C CA . SER A 1 85 ? 3.808 8.114 -4.813 1.00 85.12 85 SER A CA 1
ATOM 684 C C . SER A 1 85 ? 3.737 6.985 -3.771 1.00 85.12 85 SER A C 1
ATOM 686 O O . SER A 1 85 ? 3.034 7.125 -2.770 1.00 85.12 85 SER A O 1
ATOM 688 N N . ILE A 1 86 ? 4.516 5.908 -3.934 1.00 85.06 86 ILE A N 1
ATOM 689 C CA . ILE A 1 86 ? 4.627 4.824 -2.943 1.00 85.06 86 ILE A CA 1
ATOM 690 C C . ILE A 1 86 ? 5.255 5.335 -1.648 1.00 85.06 86 ILE A C 1
ATOM 692 O O . ILE A 1 86 ? 4.720 5.061 -0.580 1.00 85.06 86 ILE A O 1
ATOM 696 N N . VAL A 1 87 ? 6.355 6.089 -1.725 1.00 87.56 87 VAL A N 1
ATOM 697 C CA . VAL A 1 87 ? 7.056 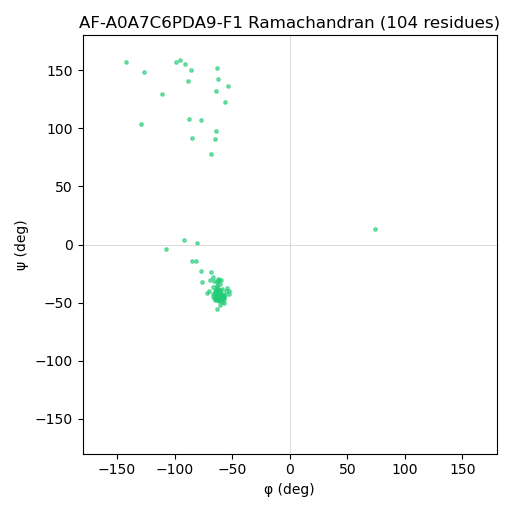6.622 -0.546 1.00 87.56 87 VAL A CA 1
ATOM 698 C C . VAL A 1 87 ? 6.148 7.556 0.250 1.00 87.56 87 VAL A C 1
ATOM 700 O O . VAL A 1 87 ? 6.049 7.419 1.466 1.00 87.56 87 VAL A O 1
ATOM 703 N N . VAL A 1 88 ? 5.428 8.455 -0.427 1.00 87.94 88 VAL A N 1
ATOM 704 C CA . VAL A 1 88 ? 4.450 9.345 0.215 1.00 87.94 88 VAL A CA 1
ATOM 705 C C . VAL A 1 88 ? 3.317 8.537 0.849 1.00 87.94 88 VAL A C 1
ATOM 707 O O . VAL A 1 88 ? 2.998 8.750 2.016 1.00 87.94 88 VAL A O 1
ATOM 710 N N . SER A 1 89 ? 2.742 7.571 0.125 1.00 86.44 89 SER A N 1
ATOM 711 C CA . SER A 1 89 ? 1.649 6.734 0.646 1.00 86.44 89 SER A CA 1
ATOM 712 C C . SER A 1 89 ? 2.095 5.904 1.855 1.00 86.44 89 SER A C 1
ATOM 714 O O . SER A 1 89 ? 1.362 5.780 2.832 1.00 86.44 89 SER A O 1
ATOM 716 N N . PHE A 1 90 ? 3.319 5.375 1.825 1.00 84.69 90 PHE A N 1
ATOM 717 C CA . PHE A 1 90 ? 3.915 4.664 2.951 1.00 84.69 90 PHE A CA 1
ATOM 718 C C . PHE A 1 90 ? 4.143 5.593 4.150 1.00 84.69 90 PHE A C 1
ATOM 720 O O . PHE A 1 90 ? 3.819 5.224 5.275 1.00 84.69 90 PHE A O 1
ATOM 727 N N . GLY A 1 91 ? 4.621 6.819 3.919 1.00 89.06 91 GLY A N 1
ATOM 728 C CA . GLY A 1 91 ? 4.742 7.837 4.965 1.00 89.06 91 GLY A CA 1
ATOM 729 C C . GLY A 1 91 ? 3.405 8.142 5.646 1.00 89.06 91 GLY A C 1
ATOM 730 O O . GLY A 1 91 ? 3.333 8.173 6.873 1.00 89.06 91 GLY A O 1
ATOM 731 N N . ILE A 1 92 ? 2.326 8.279 4.867 1.00 89.12 92 ILE A N 1
ATOM 732 C CA . ILE A 1 92 ? 0.964 8.468 5.395 1.00 89.12 92 ILE A CA 1
ATOM 733 C C . ILE A 1 92 ? 0.529 7.257 6.226 1.00 89.12 92 ILE A C 1
ATOM 735 O O . ILE A 1 92 ? 0.001 7.429 7.323 1.00 89.12 92 ILE A O 1
ATOM 739 N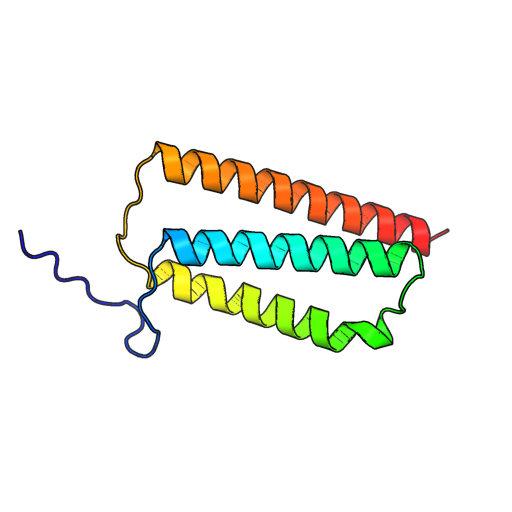 N . LEU A 1 93 ? 0.768 6.036 5.739 1.00 87.31 93 LEU A N 1
ATOM 740 C CA . LEU A 1 93 ? 0.436 4.806 6.461 1.00 87.31 93 LEU A CA 1
ATOM 741 C C . LEU A 1 93 ? 1.145 4.736 7.823 1.00 87.31 93 LEU A C 1
ATOM 743 O O . LEU A 1 93 ? 0.510 4.435 8.836 1.00 87.31 93 LEU A O 1
ATOM 747 N N . VAL A 1 94 ? 2.443 5.046 7.857 1.00 89.06 94 VAL A N 1
ATOM 748 C CA . VAL A 1 94 ? 3.245 5.084 9.088 1.00 89.06 94 VAL A CA 1
ATOM 749 C C . VAL A 1 94 ? 2.702 6.142 10.050 1.00 89.06 94 VAL A C 1
ATOM 751 O O . VAL A 1 94 ? 2.460 5.840 11.217 1.00 89.06 94 VAL A O 1
ATOM 754 N N . MET A 1 95 ? 2.431 7.354 9.560 1.00 90.62 95 MET A N 1
ATOM 755 C CA . MET A 1 95 ? 1.861 8.435 10.367 1.00 90.62 95 MET A CA 1
ATOM 756 C C . MET A 1 95 ? 0.499 8.049 10.964 1.00 90.62 95 MET A C 1
ATOM 758 O O . MET A 1 95 ? 0.296 8.200 12.165 1.00 90.62 95 MET A O 1
ATOM 762 N N . ME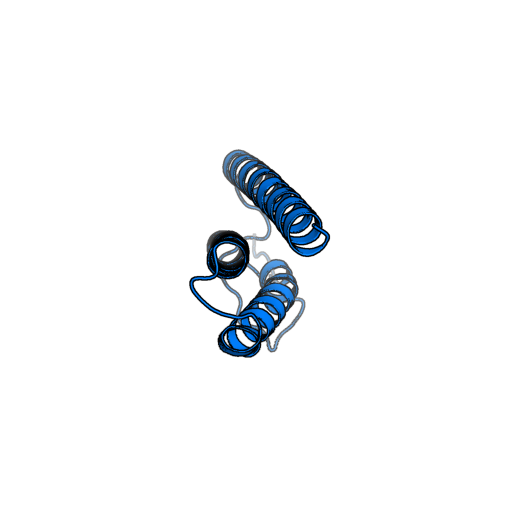T A 1 96 ? -0.415 7.493 10.162 1.00 84.62 96 MET A N 1
ATOM 763 C CA . MET A 1 96 ? -1.732 7.043 10.636 1.00 84.62 96 MET A CA 1
ATOM 764 C C . MET A 1 96 ? -1.626 5.915 11.662 1.00 84.62 96 MET A C 1
ATOM 766 O O . MET A 1 96 ? -2.403 5.873 12.617 1.00 84.62 96 MET A O 1
ATOM 770 N N . SER A 1 97 ? -0.645 5.027 11.501 1.00 83.62 97 SER A N 1
ATOM 771 C CA . SER A 1 97 ? -0.370 3.968 12.474 1.00 83.62 97 SER A CA 1
ATOM 772 C C . SER A 1 97 ? 0.062 4.561 13.817 1.00 83.62 97 SER A C 1
ATOM 774 O O . SER A 1 97 ? -0.490 4.186 14.849 1.00 83.62 97 SER A O 1
ATOM 776 N N . PHE A 1 98 ? 0.973 5.541 13.813 1.00 87.81 98 PHE A N 1
ATOM 777 C CA . PHE A 1 98 ? 1.386 6.244 15.032 1.00 87.81 98 PHE A CA 1
ATOM 778 C C . PHE A 1 98 ? 0.243 7.018 15.689 1.00 87.81 98 PHE A C 1
ATOM 780 O O . PHE A 1 98 ? 0.066 6.907 16.898 1.00 87.81 98 PHE A O 1
ATOM 787 N N . ILE A 1 99 ? -0.562 7.748 14.911 1.00 86.38 99 ILE A N 1
ATOM 788 C CA . ILE A 1 99 ? -1.735 8.470 15.429 1.00 86.38 99 ILE A CA 1
ATOM 789 C C . ILE A 1 99 ? -2.699 7.492 16.104 1.00 86.38 99 ILE A C 1
ATOM 791 O O . ILE A 1 99 ? -3.137 7.732 17.222 1.00 86.38 99 ILE A O 1
ATOM 795 N N . THR A 1 100 ? -2.993 6.363 15.458 1.00 82.56 100 THR A N 1
ATOM 796 C CA . THR A 1 100 ? -3.904 5.351 16.009 1.00 82.56 100 THR A CA 1
ATOM 797 C C . THR A 1 100 ? -3.354 4.729 17.292 1.00 82.56 100 THR A C 1
ATOM 799 O O . THR A 1 100 ? -4.107 4.511 18.237 1.00 82.56 100 THR A O 1
ATOM 802 N N . LEU A 1 101 ? -2.047 4.451 17.344 1.00 85.12 101 LEU A N 1
ATOM 803 C CA . LEU A 1 101 ? -1.392 3.948 18.553 1.00 85.12 101 LEU A CA 1
ATOM 804 C C . LEU A 1 101 ? -1.453 4.968 19.692 1.00 85.12 101 LEU A C 1
ATOM 806 O O . LEU A 1 101 ? -1.768 4.591 20.815 1.00 85.12 101 LEU A O 1
ATOM 810 N N . PHE A 1 102 ? -1.207 6.246 19.398 1.00 83.19 102 PHE A N 1
ATOM 811 C CA . PHE A 1 102 ? -1.302 7.325 20.378 1.00 83.19 102 PHE A CA 1
ATOM 812 C C . PHE A 1 102 ? -2.733 7.492 20.903 1.00 83.19 102 PHE A C 1
ATOM 814 O O . PHE A 1 102 ? -2.936 7.539 22.109 1.00 83.19 102 PHE A O 1
ATOM 821 N N . LEU A 1 103 ? -3.731 7.496 20.014 1.00 78.69 103 LEU A N 1
ATOM 822 C CA . LEU A 1 103 ? -5.147 7.591 20.384 1.00 78.69 103 LEU A CA 1
ATOM 823 C C . LEU A 1 103 ? -5.635 6.398 21.214 1.00 78.69 103 LEU A C 1
ATOM 825 O O . LEU A 1 103 ? -6.511 6.573 22.046 1.00 78.69 103 LEU A O 1
ATOM 829 N N . LYS A 1 104 ? -5.096 5.193 20.991 1.00 70.94 104 LYS A N 1
ATOM 830 C CA . LYS A 1 104 ? -5.412 4.008 21.807 1.00 70.94 104 LYS A CA 1
ATOM 831 C C . LYS A 1 104 ? -4.705 3.979 23.162 1.00 70.94 104 LYS A C 1
ATOM 833 O O . LYS A 1 104 ? -5.123 3.215 24.026 1.00 70.94 104 LYS A O 1
ATOM 838 N N . ALA A 1 105 ? -3.592 4.695 23.302 1.00 64.00 105 ALA A N 1
ATOM 839 C CA . ALA A 1 105 ? -2.827 4.765 24.544 1.00 64.00 105 ALA A CA 1
ATOM 840 C C . ALA A 1 105 ? -3.362 5.833 25.515 1.00 64.00 105 ALA A C 1
ATOM 842 O O . ALA A 1 105 ? -2.955 5.835 26.677 1.00 64.00 105 ALA A O 1
ATOM 843 N N . LEU A 1 106 ? -4.225 6.729 25.026 1.00 56.41 106 LEU A N 1
ATOM 844 C CA . LEU A 1 106 ? -4.928 7.757 25.793 1.00 56.41 106 LEU A CA 1
ATOM 845 C C . LEU A 1 106 ? -6.234 7.204 26.381 1.00 56.41 106 LEU A C 1
ATOM 847 O O . LEU A 1 106 ? -6.556 7.594 27.524 1.00 56.41 106 LEU A O 1
#

Sequence (106 aa):
MNDSFQRPIRFLPSLKKKTVIGLFHVVIWALIVSIAITAIGVTTYDQIKIIQWITFLVGALLLPLFMNSHPRELPEKEIRRATISIVVSFGILVMMSFITLFLKAL

Mean predicted aligned error: 7.34 Å

Secondary structure (DSSP, 8-state):
-------SSTTS---BHHHHHHHHHHHHHHHHHHHHHHHTTSS-HHHHHHHHHHHHHHHHHHHHHHHT-BSSS--HHHHHHHHHHHHHHHHHHHHHHHHHHHHHH-

Foldseek 3Di:
DDPPLDQPDPPDDAAALLVLLVLLLVLLVVLLVVLVCCLVPVDPCVVCVVVNVVSVVSNVVSVSNNSRYPPVDDPPVSVVVSVVSSVVSVVSSVVSVVVSVVSVVD

pLDDT: mean 82.41, std 10.0, range [39.91, 92.0]